Protein AF-A0AAD8T9R5-F1 (afdb_monomer_lite)

InterPro domains:
  IPR001810 F-box domain [PF00646] (14-52)
  IPR001810 F-box domain [SM00256] (15-55)
  IPR036047 F-box-like domain superfamily [SSF81383] (9-74)

Foldseek 3Di:
DDDDDPDDDPDPPDDDPVVVLVVLLPDDPVVLVVQLVVDVVSVCQCPDPVSVVSSVVVVVVVCVVAVFWDWDFDQDPDDPPPDPDRPDTQQWIWIWTDDPPAQWIDGPDIDRPVDDDDDDDDTDRDDD

Organism: Lolium multiflorum (NCBI:txid4521)

Secondary structure (DSSP, 8-state):
------PPPPPP-PPPHHHHHHHHHTS-HHHHHHHTTT-HHHHHHHH-HHHHHHHHHHHHHHHHT---EEEE--B-S---TT-SS--PBPSEEEEEEE-TTSSBEEEEEEEETT---PPP----B---

pLDDT: mean 71.75, std 19.64, range [31.81, 97.81]

Radius of gyration: 27.41 Å; chains: 1; bounding box: 62×36×89 Å

Structure (mmCIF, N/CA/C/O backbone):
data_AF-A0AAD8T9R5-F1
#
_entry.id   AF-A0AAD8T9R5-F1
#
loop_
_atom_site.group_PDB
_atom_site.id
_atom_site.type_symbol
_atom_site.label_atom_id
_atom_site.label_alt_id
_atom_site.label_comp_id
_atom_site.label_asym_id
_atom_site.label_entity_id
_atom_site.label_seq_id
_atom_site.pdbx_PDB_ins_code
_atom_site.Cartn_x
_atom_site.Cartn_y
_atom_site.Cartn_z
_atom_site.occupancy
_atom_site.B_iso_or_equiv
_atom_site.auth_seq_id
_atom_site.auth_comp_id
_atom_site.auth_asym_id
_atom_site.auth_atom_id
_atom_site.pdbx_PDB_model_num
ATOM 1 N N . MET A 1 1 ? -36.277 -10.847 47.121 1.00 44.69 1 MET A N 1
ATOM 2 C CA . MET A 1 1 ? -35.071 -10.068 46.756 1.00 44.69 1 MET A CA 1
ATOM 3 C C . MET A 1 1 ? -34.220 -10.908 45.808 1.00 44.69 1 MET A C 1
ATOM 5 O O . MET A 1 1 ? -33.322 -11.604 46.260 1.00 44.69 1 MET A O 1
ATOM 9 N N . TYR A 1 2 ? -34.537 -10.927 44.511 1.00 44.84 2 TYR A N 1
ATOM 10 C CA . TYR A 1 2 ? -33.778 -11.714 43.530 1.00 44.84 2 TYR A CA 1
ATOM 11 C C . TYR A 1 2 ? -32.824 -10.781 42.784 1.00 44.84 2 TYR A C 1
ATOM 13 O O . TYR A 1 2 ? -33.253 -9.925 42.016 1.00 44.84 2 TYR A O 1
ATOM 21 N N . GLY A 1 3 ? -31.527 -10.910 43.066 1.00 59.97 3 GLY A N 1
ATOM 22 C CA . GLY A 1 3 ? -30.480 -10.156 42.388 1.00 59.97 3 GLY A CA 1
ATOM 23 C C . GLY A 1 3 ? -30.299 -10.664 40.962 1.00 59.97 3 GLY A C 1
ATOM 24 O O . GLY A 1 3 ? -29.875 -11.801 40.753 1.00 59.97 3 GLY A O 1
ATOM 25 N N . MET A 1 4 ? -30.600 -9.819 39.977 1.00 69.31 4 MET A N 1
ATOM 26 C CA . MET A 1 4 ? -30.242 -10.083 38.588 1.00 69.31 4 MET A CA 1
ATOM 27 C C . MET A 1 4 ? -28.718 -10.052 38.464 1.00 69.31 4 MET A C 1
ATOM 29 O O . MET A 1 4 ? -28.087 -8.994 38.507 1.00 69.31 4 MET A O 1
ATOM 33 N N . LYS A 1 5 ? -28.110 -11.234 38.342 1.00 63.34 5 LYS A N 1
ATOM 34 C CA . LYS A 1 5 ? -26.685 -11.366 38.047 1.00 63.34 5 LYS A CA 1
ATOM 35 C C . LYS A 1 5 ? -26.449 -10.800 36.647 1.00 63.34 5 LYS A C 1
ATOM 37 O O . LYS A 1 5 ? -26.930 -11.359 35.664 1.00 63.34 5 LYS A O 1
ATOM 42 N N . LYS A 1 6 ? -25.731 -9.678 36.556 1.00 63.34 6 LYS A N 1
ATOM 43 C CA . LYS A 1 6 ? -25.296 -9.103 35.278 1.00 63.34 6 LYS A CA 1
ATOM 44 C C . LYS A 1 6 ? -24.413 -10.129 34.568 1.00 63.34 6 LYS A C 1
ATOM 46 O O . LYS A 1 6 ? -23.310 -10.418 35.025 1.00 63.34 6 LYS A O 1
ATOM 51 N N . GLN A 1 7 ? -24.907 -10.695 33.474 1.00 62.53 7 GLN A N 1
ATOM 52 C CA . GLN A 1 7 ? -24.107 -11.560 32.617 1.00 62.53 7 GLN A CA 1
ATOM 53 C C . GLN A 1 7 ? -23.031 -10.708 31.928 1.00 62.53 7 GLN A C 1
ATOM 55 O O . GLN A 1 7 ? -23.347 -9.742 31.230 1.00 62.53 7 GLN A O 1
ATOM 60 N N . LYS A 1 8 ? -21.752 -11.039 32.146 1.0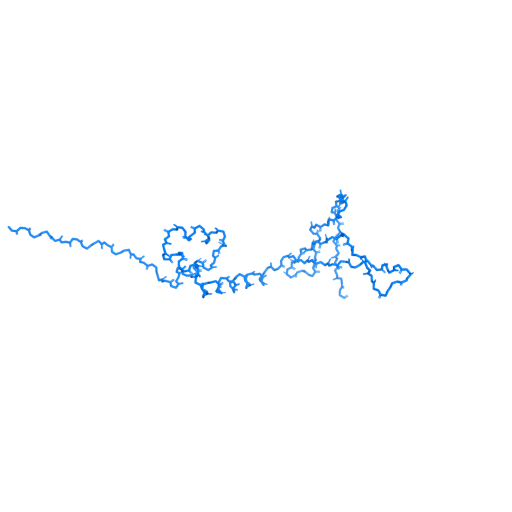0 59.97 8 LYS A N 1
ATOM 61 C CA . LYS A 1 8 ? -20.641 -10.499 31.351 1.00 59.97 8 LYS A CA 1
ATOM 62 C C . LYS A 1 8 ? -20.797 -11.045 29.930 1.00 59.97 8 LYS A C 1
ATOM 64 O O . LYS A 1 8 ? -20.756 -12.258 29.746 1.00 59.97 8 LYS A O 1
ATOM 69 N N . LYS A 1 9 ? -20.997 -10.162 28.945 1.00 53.84 9 LYS A N 1
ATOM 70 C CA . LYS A 1 9 ? -20.945 -10.542 27.526 1.00 53.84 9 LYS A CA 1
ATOM 71 C C . LYS A 1 9 ? -19.585 -11.203 27.247 1.00 53.84 9 LYS A C 1
ATOM 73 O O . LYS A 1 9 ? -18.585 -10.699 27.766 1.00 53.84 9 LYS A O 1
ATOM 78 N N . PRO A 1 10 ? -19.532 -12.307 26.480 1.00 56.78 10 PRO A N 1
ATOM 79 C CA . PRO A 1 10 ? -18.265 -12.899 26.077 1.00 56.78 10 PRO A CA 1
ATOM 80 C C . PRO A 1 10 ? -17.458 -11.830 25.338 1.00 56.78 10 PRO A C 1
ATOM 82 O O . PRO A 1 10 ? -17.959 -11.212 24.398 1.00 56.78 10 PRO A O 1
ATOM 85 N N . GLN A 1 11 ? -16.252 -11.561 25.835 1.00 60.12 11 GLN A N 1
ATOM 86 C CA . GLN A 1 11 ? -15.332 -10.627 25.199 1.00 60.12 11 GLN A CA 1
ATOM 87 C C . GLN A 1 11 ? -14.965 -11.215 23.831 1.00 60.12 11 GLN A C 1
ATOM 89 O O . GLN A 1 11 ? -14.549 -12.378 23.789 1.00 60.12 11 GLN A O 1
ATOM 94 N N . PRO A 1 12 ? -15.140 -10.478 22.723 1.00 62.50 12 PRO A N 1
ATOM 95 C CA . PRO A 1 12 ? -14.614 -10.904 21.437 1.00 62.50 12 PRO A CA 1
ATOM 96 C C . PRO A 1 12 ? -13.113 -11.154 21.581 1.00 62.50 12 PRO A C 1
ATOM 98 O O . PRO A 1 12 ? -12.408 -10.372 22.216 1.00 62.50 12 PRO A O 1
ATOM 101 N N . THR A 1 13 ? -12.617 -12.254 21.025 1.00 64.44 13 THR A N 1
ATOM 102 C CA . THR A 1 13 ? -11.177 -12.455 20.867 1.00 64.44 13 THR A CA 1
ATOM 103 C C . THR A 1 13 ? -10.692 -11.426 19.850 1.00 64.44 13 THR A C 1
ATOM 105 O O . THR A 1 13 ? -10.842 -11.620 18.646 1.00 64.44 13 THR A O 1
ATOM 108 N N . GLU A 1 14 ? -10.213 -10.285 20.335 1.00 79.44 14 GLU A N 1
ATOM 109 C CA . GLU A 1 14 ? -9.688 -9.220 19.487 1.00 79.44 14 GLU A CA 1
ATOM 110 C C . GLU A 1 14 ? -8.296 -9.612 18.985 1.00 79.44 14 GLU A C 1
ATOM 112 O O . GLU A 1 14 ? -7.460 -10.120 19.736 1.00 79.44 14 GLU A O 1
ATOM 117 N N . LEU A 1 15 ? -8.071 -9.430 17.684 1.00 87.00 15 LEU A N 1
ATOM 118 C CA . LEU A 1 15 ? -6.752 -9.608 17.090 1.00 87.00 15 LEU A CA 1
ATOM 119 C C . LEU A 1 15 ? -5.825 -8.481 17.575 1.00 87.00 15 LEU A C 1
ATOM 121 O O . LEU A 1 15 ? -6.277 -7.336 17.629 1.00 87.00 15 LEU A O 1
ATOM 125 N N . PRO A 1 16 ? -4.544 -8.776 17.868 1.00 91.56 16 PRO A N 1
ATOM 126 C CA . PRO A 1 16 ? -3.528 -7.756 18.111 1.00 91.56 16 PRO A CA 1
ATOM 127 C C . PRO A 1 16 ? -3.481 -6.709 16.993 1.00 91.56 16 PRO A C 1
ATOM 129 O O . PRO A 1 16 ? -3.615 -7.044 15.810 1.00 91.56 16 PRO A O 1
ATOM 132 N N . GLU A 1 17 ? -3.266 -5.451 17.367 1.00 89.75 17 GLU A N 1
ATOM 133 C CA . GLU A 1 17 ? -3.267 -4.309 16.449 1.00 89.75 17 GLU A CA 1
ATOM 134 C C . GLU A 1 17 ? -2.165 -4.433 15.390 1.00 89.75 17 GLU A C 1
ATOM 136 O O . GLU A 1 17 ? -2.400 -4.163 14.211 1.00 89.75 17 GLU A O 1
ATOM 141 N N . GLU A 1 18 ? -1.005 -4.974 15.771 1.00 91.31 18 GLU A N 1
ATOM 142 C CA . GLU A 1 18 ? 0.116 -5.218 14.866 1.00 91.31 18 GLU A CA 1
ATOM 143 C C . GLU A 1 18 ? -0.264 -6.187 13.739 1.00 91.31 18 GLU A C 1
ATOM 145 O O . GLU A 1 18 ? 0.075 -5.968 12.576 1.00 91.31 18 GLU A O 1
ATOM 150 N N . LEU A 1 19 ? -1.036 -7.233 14.051 1.00 94.12 19 LEU A N 1
ATOM 151 C CA . LEU A 1 19 ? -1.480 -8.201 13.045 1.00 94.12 19 LEU A CA 1
ATOM 152 C C . LEU A 1 19 ? -2.521 -7.597 12.102 1.00 94.12 19 LEU A C 1
ATOM 154 O O . LEU A 1 19 ? -2.501 -7.865 10.899 1.00 94.12 19 LEU A O 1
ATOM 158 N N . VAL A 1 20 ? -3.423 -6.760 12.623 1.00 93.25 20 VAL A N 1
ATOM 159 C CA . VAL A 1 20 ? -4.376 -6.017 11.785 1.00 93.25 20 VAL A CA 1
ATOM 160 C C . VAL A 1 20 ? -3.618 -5.108 10.820 1.00 93.25 20 VAL A C 1
ATOM 162 O O . VAL A 1 20 ? -3.932 -5.083 9.626 1.00 93.25 20 VAL A O 1
ATOM 165 N N . LEU A 1 21 ? -2.587 -4.419 11.308 1.00 94.50 21 LEU A N 1
ATOM 166 C CA . LEU A 1 21 ? -1.746 -3.546 10.503 1.00 94.50 21 LEU A CA 1
ATOM 167 C C . LEU A 1 21 ? -1.039 -4.305 9.377 1.00 94.50 21 LEU A C 1
ATOM 169 O O . LEU A 1 21 ? -1.106 -3.892 8.217 1.00 94.50 21 LEU A O 1
ATOM 173 N N . GLU A 1 22 ? -0.417 -5.443 9.686 1.00 95.12 22 GLU A N 1
ATOM 174 C CA . GLU A 1 22 ? 0.239 -6.292 8.688 1.00 95.12 22 GLU A CA 1
ATOM 175 C C . GLU A 1 22 ? -0.733 -6.782 7.608 1.00 95.12 22 GLU A C 1
ATOM 177 O O . GLU A 1 22 ? -0.401 -6.789 6.417 1.00 95.12 22 GLU A O 1
ATOM 182 N N . ILE A 1 23 ? -1.954 -7.163 7.999 1.00 95.50 23 ILE A N 1
ATOM 183 C CA . ILE A 1 23 ? -3.001 -7.571 7.055 1.00 95.50 23 ILE A CA 1
ATOM 184 C C . ILE A 1 23 ? -3.365 -6.408 6.133 1.00 95.50 23 ILE A C 1
ATOM 186 O O . ILE A 1 23 ? -3.471 -6.614 4.919 1.00 95.50 23 ILE A O 1
ATOM 190 N N . LEU A 1 24 ? -3.544 -5.203 6.686 1.00 95.75 24 LEU A N 1
ATOM 191 C CA . LEU A 1 24 ? -3.867 -3.992 5.933 1.00 95.75 24 LEU A CA 1
ATOM 192 C C . LEU A 1 24 ? -2.732 -3.601 4.972 1.00 95.75 24 LEU A C 1
ATOM 194 O O . LEU A 1 24 ? -3.005 -3.326 3.804 1.00 95.75 24 LEU A O 1
ATOM 198 N N . ILE A 1 25 ? -1.469 -3.649 5.407 1.00 96.69 25 ILE A N 1
ATOM 199 C CA . ILE A 1 25 ? -0.287 -3.343 4.578 1.00 96.69 25 ILE A CA 1
ATOM 200 C C . ILE A 1 25 ? -0.238 -4.222 3.320 1.00 96.69 25 ILE A C 1
ATOM 202 O O . ILE A 1 25 ? 0.138 -3.762 2.243 1.00 96.69 25 ILE A O 1
ATOM 206 N N . ARG A 1 26 ? -0.674 -5.482 3.417 1.00 94.81 26 ARG A N 1
ATOM 207 C CA . ARG A 1 26 ? -0.672 -6.423 2.285 1.00 94.81 26 ARG A C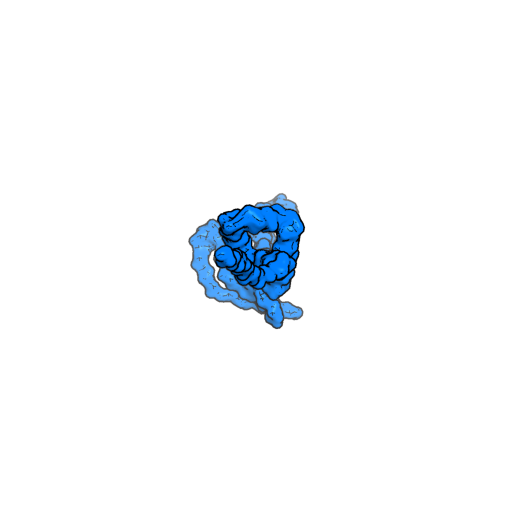A 1
ATOM 208 C C . ARG A 1 26 ? -1.799 -6.178 1.278 1.00 94.81 26 ARG A C 1
ATOM 210 O O . ARG A 1 26 ? -1.806 -6.790 0.207 1.00 94.81 26 ARG A O 1
ATOM 217 N N . GLN A 1 27 ? -2.764 -5.313 1.591 1.00 95.44 27 GLN A N 1
ATOM 218 C CA . GLN A 1 27 ? -3.913 -5.086 0.721 1.00 95.44 27 GLN A CA 1
ATOM 219 C C . GLN A 1 27 ? -3.591 -4.153 -0.457 1.00 95.44 27 GLN A C 1
ATOM 221 O O . GLN A 1 27 ? -2.897 -3.144 -0.302 1.00 95.44 27 GLN A O 1
ATOM 226 N N . PRO A 1 28 ? -4.177 -4.398 -1.643 1.00 93.69 28 PRO A N 1
ATOM 227 C CA . PRO A 1 28 ? -4.150 -3.437 -2.739 1.00 93.69 28 PRO A CA 1
ATOM 228 C C . PRO A 1 28 ? -4.826 -2.111 -2.360 1.00 93.69 28 PRO A C 1
ATOM 230 O O . PRO A 1 28 ? -5.865 -2.094 -1.693 1.00 93.69 28 PRO A O 1
ATOM 233 N N . VAL A 1 29 ? -4.322 -1.000 -2.908 1.00 94.94 29 VAL A N 1
ATOM 234 C CA . VAL A 1 29 ? -4.829 0.368 -2.659 1.00 94.94 29 VAL A CA 1
ATOM 235 C C . VAL A 1 29 ? -6.342 0.493 -2.898 1.00 94.94 29 VAL A C 1
ATOM 237 O O . VAL A 1 29 ? -7.049 1.168 -2.147 1.00 94.94 29 VAL A O 1
ATOM 240 N N . LYS A 1 30 ? -6.880 -0.207 -3.909 1.00 95.25 30 LYS A N 1
ATOM 241 C CA . LYS A 1 30 ? -8.325 -0.218 -4.206 1.00 95.25 30 LYS A CA 1
ATOM 242 C C . LYS A 1 30 ? -9.164 -0.760 -3.040 1.00 95.25 30 LYS A C 1
ATOM 244 O O . LYS A 1 30 ? -10.246 -0.238 -2.775 1.00 95.25 30 LYS A O 1
ATOM 249 N N . SER A 1 31 ? -8.683 -1.790 -2.346 1.00 96.81 31 SER A N 1
ATOM 250 C CA . SER A 1 31 ? -9.360 -2.346 -1.170 1.00 96.81 31 SER A CA 1
ATOM 251 C C . SER A 1 31 ? -9.216 -1.422 0.033 1.00 96.81 31 SER A C 1
ATOM 253 O O . SER A 1 31 ? -10.225 -1.096 0.657 1.00 96.81 31 SER A O 1
ATOM 255 N N . LEU A 1 32 ? -8.012 -0.893 0.273 1.00 96.62 32 LEU A N 1
ATOM 256 C CA . LEU A 1 32 ? -7.749 0.064 1.353 1.00 96.62 32 LEU A CA 1
ATOM 257 C C . LEU A 1 32 ? -8.649 1.301 1.278 1.00 96.62 32 LEU A C 1
ATOM 259 O O . LEU A 1 32 ? -9.185 1.753 2.287 1.00 96.62 32 LEU A O 1
ATOM 263 N N . ARG A 1 33 ? -8.927 1.807 0.072 1.00 96.19 33 ARG A N 1
ATOM 264 C CA . ARG A 1 33 ? -9.856 2.930 -0.108 1.00 96.19 33 ARG A CA 1
ATOM 265 C C . ARG A 1 33 ? -11.277 2.621 0.383 1.00 96.19 33 ARG A C 1
ATOM 267 O O . ARG A 1 33 ? -11.912 3.501 0.955 1.00 96.19 33 ARG A O 1
ATOM 274 N N . ARG A 1 34 ? -11.773 1.393 0.188 1.00 97.62 34 ARG A N 1
ATOM 275 C CA . ARG A 1 34 ? -13.088 0.955 0.703 1.00 97.62 34 ARG A CA 1
ATOM 276 C C . ARG A 1 34 ? -13.053 0.750 2.219 1.00 97.62 34 ARG A C 1
ATOM 278 O O . ARG A 1 34 ? -14.007 1.089 2.910 1.00 97.62 34 ARG A O 1
ATOM 285 N N . PHE A 1 35 ? -11.932 0.263 2.737 1.00 96.50 35 PHE A N 1
ATOM 286 C CA . PHE A 1 35 ? -11.696 0.023 4.162 1.00 96.50 35 PHE A CA 1
ATOM 287 C C . PHE A 1 35 ? -11.755 1.304 5.006 1.00 96.50 35 PHE A C 1
ATOM 289 O O . PHE A 1 35 ? -12.317 1.288 6.100 1.00 96.50 35 PHE A O 1
ATOM 296 N N . LYS A 1 36 ? -11.342 2.453 4.453 1.00 96.69 36 LYS A N 1
ATOM 297 C CA . LYS A 1 36 ? -11.541 3.780 5.077 1.00 96.69 36 LYS A CA 1
ATOM 298 C C . LYS A 1 36 ? -13.012 4.143 5.342 1.00 96.69 36 LYS A C 1
ATOM 300 O O . LYS A 1 36 ? -13.282 5.123 6.042 1.00 96.69 36 LYS A O 1
ATOM 305 N N . CYS A 1 37 ? -13.970 3.432 4.750 1.00 96.56 37 CYS A N 1
ATOM 306 C CA . CYS A 1 37 ? -15.400 3.649 4.970 1.00 96.56 37 CYS A CA 1
ATOM 307 C C . CYS A 1 37 ? -15.989 2.740 6.057 1.00 96.56 37 CYS A C 1
ATOM 309 O O . CYS A 1 37 ? -17.100 3.005 6.498 1.00 96.56 37 CYS A O 1
ATOM 311 N N . VAL A 1 38 ? -15.265 1.705 6.496 1.00 94.44 38 VAL A N 1
ATOM 312 C CA . VAL A 1 38 ? -15.766 0.710 7.459 1.00 94.44 38 VAL A CA 1
ATOM 313 C C . VAL A 1 38 ? -15.809 1.276 8.878 1.00 94.44 38 VAL A C 1
ATOM 315 O O . VAL A 1 38 ? -16.783 1.075 9.596 1.00 94.44 38 VAL A O 1
ATOM 318 N N . SER A 1 39 ? -14.771 2.007 9.293 1.00 94.69 39 SER A N 1
ATOM 319 C CA . SER A 1 39 ? -14.713 2.622 10.620 1.00 94.69 39 SER A CA 1
ATOM 320 C C . SER A 1 39 ? -13.842 3.880 10.630 1.00 94.69 39 SER A C 1
ATOM 322 O O . SER A 1 39 ? -13.024 4.107 9.735 1.00 94.69 39 SER A O 1
ATOM 324 N N . LYS A 1 40 ? -14.008 4.710 11.668 1.00 95.44 40 LYS A N 1
ATOM 325 C CA . LYS A 1 40 ? -13.134 5.871 11.903 1.00 95.44 40 LYS A CA 1
ATOM 326 C C . LYS A 1 40 ? -11.700 5.433 12.207 1.00 95.44 40 LYS A C 1
ATOM 328 O O . LYS A 1 40 ? -10.785 6.025 11.653 1.00 95.44 40 LYS A O 1
ATOM 333 N N . ALA A 1 41 ? -11.526 4.372 13.000 1.00 93.75 41 ALA A N 1
ATOM 334 C CA . ALA A 1 41 ? -10.214 3.818 13.334 1.00 93.75 41 ALA A CA 1
ATOM 335 C C . ALA A 1 41 ? -9.444 3.411 12.070 1.00 93.75 41 ALA A C 1
ATOM 337 O O . ALA A 1 41 ? -8.338 3.881 11.842 1.00 93.75 41 ALA A O 1
ATOM 338 N N . TRP A 1 42 ? -10.084 2.660 11.169 1.00 95.56 42 TRP A N 1
ATOM 339 C CA . TRP A 1 42 ? -9.462 2.226 9.913 1.00 95.56 42 TRP A CA 1
ATOM 340 C C . TRP A 1 42 ? -9.147 3.398 8.985 1.00 95.56 42 TRP A C 1
ATOM 342 O O . TRP A 1 42 ? -8.157 3.382 8.261 1.00 95.56 42 TRP A O 1
ATOM 352 N N . ARG A 1 43 ? -9.979 4.444 8.989 1.00 97.50 43 ARG A N 1
ATOM 353 C CA . ARG A 1 43 ? -9.687 5.661 8.230 1.00 97.50 43 ARG A CA 1
ATOM 354 C C . ARG A 1 43 ? -8.444 6.373 8.752 1.00 97.50 43 ARG A C 1
ATOM 356 O O . ARG A 1 43 ? -7.678 6.849 7.916 1.00 97.50 43 ARG A O 1
ATOM 363 N N . THR A 1 44 ? -8.290 6.475 10.070 1.00 97.00 44 THR A N 1
ATOM 364 C CA . THR A 1 44 ? -7.119 7.085 10.708 1.00 97.00 44 THR A CA 1
ATOM 365 C C . THR A 1 44 ? -5.876 6.268 10.391 1.00 97.00 44 THR A C 1
ATOM 367 O O . THR A 1 44 ? -4.960 6.817 9.795 1.00 97.00 44 THR A O 1
ATOM 370 N N . GLU A 1 45 ? -5.916 4.958 10.642 1.00 96.56 45 GLU A N 1
ATOM 371 C CA . GLU A 1 45 ? -4.783 4.051 10.429 1.00 96.56 45 GLU A CA 1
ATOM 372 C C . GLU A 1 45 ? -4.294 4.070 8.976 1.00 96.56 45 GLU A C 1
ATOM 374 O O . GLU A 1 45 ? -3.131 4.314 8.690 1.00 96.56 45 GLU A O 1
ATOM 379 N N . ILE A 1 46 ? -5.209 3.935 8.011 1.00 97.12 46 ILE A N 1
ATOM 380 C CA . ILE A 1 46 ? -4.851 3.924 6.582 1.00 97.12 46 ILE A CA 1
ATOM 381 C C . ILE A 1 46 ? -4.359 5.302 6.098 1.00 97.12 46 ILE A C 1
AT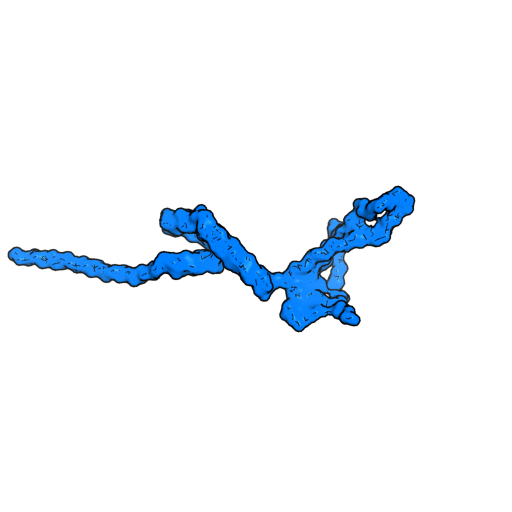OM 383 O O . ILE A 1 46 ? -3.724 5.401 5.048 1.00 97.12 46 ILE A O 1
ATOM 387 N N . SER A 1 47 ? -4.692 6.384 6.807 1.00 97.00 47 SER A N 1
ATOM 388 C CA . SER A 1 47 ? -4.216 7.734 6.469 1.00 97.00 47 SER A CA 1
ATOM 389 C C . SER A 1 47 ? -2.922 8.104 7.197 1.00 97.00 47 SER A C 1
ATOM 391 O O . SER A 1 47 ? -2.390 9.182 6.936 1.00 97.00 47 SER A O 1
ATOM 393 N N . ASP A 1 48 ? -2.433 7.247 8.092 1.00 97.44 48 ASP A N 1
ATOM 394 C CA . ASP A 1 48 ? -1.243 7.507 8.882 1.00 97.44 48 ASP A CA 1
ATOM 395 C C . ASP A 1 48 ? 0.041 7.435 8.018 1.00 97.44 48 ASP A C 1
ATOM 397 O O . ASP A 1 48 ? 0.197 6.523 7.194 1.00 97.44 48 ASP A O 1
ATOM 401 N N . PRO A 1 49 ? 0.991 8.381 8.163 1.00 97.75 49 PRO A N 1
ATOM 402 C CA . PRO A 1 49 ? 2.232 8.378 7.388 1.00 97.75 49 PRO A CA 1
ATOM 403 C C . PRO A 1 49 ? 3.114 7.139 7.594 1.00 97.75 49 PRO A C 1
ATOM 405 O O . PRO A 1 49 ? 3.801 6.722 6.657 1.00 97.75 49 PRO A O 1
ATOM 408 N N . TYR A 1 50 ? 3.123 6.550 8.794 1.00 96.62 50 TYR A N 1
ATOM 409 C CA . TYR A 1 50 ? 3.822 5.296 9.065 1.00 96.62 50 TYR A CA 1
ATOM 410 C C . TYR A 1 50 ? 3.188 4.157 8.266 1.00 96.62 50 TYR A C 1
ATOM 412 O O . TYR A 1 50 ? 3.913 3.449 7.563 1.00 96.62 50 TYR A O 1
ATOM 420 N N . PHE A 1 51 ? 1.856 4.038 8.274 1.00 97.31 51 PHE A N 1
ATOM 421 C CA . PHE A 1 51 ? 1.150 3.046 7.457 1.00 97.31 51 PHE A CA 1
ATOM 422 C C . PHE A 1 51 ? 1.482 3.199 5.968 1.00 97.31 51 PHE A C 1
ATOM 424 O O . PHE A 1 51 ? 1.837 2.224 5.303 1.00 97.31 51 PHE A O 1
ATOM 431 N N . ILE A 1 52 ? 1.423 4.429 5.443 1.00 97.31 52 ILE A N 1
ATOM 432 C CA . ILE A 1 52 ? 1.717 4.723 4.033 1.00 97.31 52 ILE A CA 1
ATOM 433 C C . ILE A 1 52 ? 3.149 4.310 3.674 1.00 97.31 52 ILE A C 1
ATOM 435 O O . ILE A 1 52 ? 3.363 3.662 2.649 1.00 97.31 52 ILE A O 1
ATOM 439 N N . ARG A 1 53 ? 4.135 4.643 4.516 1.00 97.81 53 ARG A N 1
ATOM 440 C CA . ARG A 1 53 ? 5.537 4.267 4.285 1.00 97.81 53 ARG A CA 1
ATOM 441 C C . ARG A 1 53 ? 5.720 2.750 4.278 1.00 97.81 53 ARG A C 1
ATOM 443 O O . ARG A 1 53 ? 6.354 2.225 3.364 1.00 97.81 53 ARG A O 1
ATOM 450 N N . SER A 1 54 ? 5.135 2.051 5.246 1.00 96.69 54 SER A N 1
ATOM 451 C CA . SER A 1 54 ? 5.199 0.589 5.338 1.00 96.69 54 SER A CA 1
ATOM 452 C C . SER A 1 54 ? 4.518 -0.091 4.143 1.00 96.69 54 SER A C 1
ATOM 454 O O . SER A 1 54 ? 5.053 -1.049 3.584 1.00 96.69 54 SER A O 1
ATOM 456 N N . HIS A 1 55 ? 3.382 0.443 3.681 1.00 96.75 55 HIS A N 1
ATOM 457 C CA . HIS A 1 55 ? 2.677 -0.026 2.481 1.00 96.75 55 HIS A CA 1
ATOM 458 C C . HIS A 1 55 ? 3.504 0.150 1.201 1.00 96.75 55 HIS A C 1
ATOM 460 O O . HIS A 1 55 ? 3.582 -0.767 0.377 1.00 96.75 55 HIS A O 1
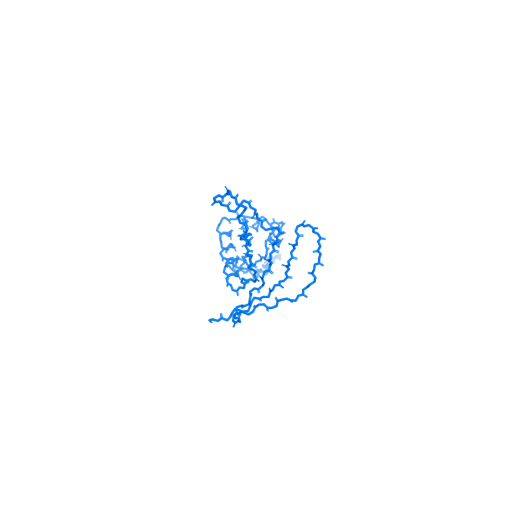ATOM 466 N N . LEU A 1 56 ? 4.175 1.296 1.048 1.00 95.00 56 LEU A N 1
ATOM 467 C CA . LEU A 1 56 ? 5.073 1.555 -0.080 1.00 95.00 56 LEU A CA 1
ATOM 468 C C . LEU A 1 56 ? 6.291 0.628 -0.062 1.00 95.00 56 LEU A C 1
ATOM 470 O O . LEU A 1 56 ? 6.625 0.057 -1.099 1.00 95.00 56 LEU A O 1
ATOM 474 N N . GLN A 1 57 ? 6.915 0.428 1.102 1.00 94.81 57 GLN A N 1
ATOM 475 C CA . GLN A 1 57 ? 8.059 -0.474 1.251 1.00 94.81 57 GLN A CA 1
ATOM 476 C C . GLN A 1 57 ? 7.683 -1.925 0.924 1.00 94.81 57 GLN A C 1
ATOM 478 O O . GLN A 1 57 ? 8.401 -2.600 0.188 1.00 94.81 57 GLN A O 1
ATOM 483 N N . PHE A 1 58 ? 6.528 -2.391 1.409 1.00 92.81 58 PHE A N 1
ATOM 484 C CA . PHE A 1 58 ? 6.000 -3.712 1.066 1.00 92.81 58 PHE A CA 1
ATOM 485 C C . PHE A 1 58 ? 5.689 -3.839 -0.432 1.00 92.81 58 PHE A C 1
ATOM 487 O O . PHE A 1 58 ? 5.968 -4.861 -1.058 1.00 92.81 58 PHE A O 1
ATOM 494 N N . SER A 1 59 ? 5.127 -2.791 -1.036 1.00 89.25 59 SER A N 1
ATOM 495 C CA . SER A 1 59 ? 4.858 -2.774 -2.473 1.00 89.25 59 SER A CA 1
ATOM 496 C C . SER A 1 59 ? 6.157 -2.851 -3.282 1.00 89.25 59 SER A C 1
ATOM 498 O O . SER A 1 59 ? 6.223 -3.630 -4.227 1.00 89.25 59 SER A O 1
ATOM 500 N N . ALA A 1 60 ? 7.193 -2.097 -2.900 1.00 87.44 60 ALA A N 1
ATOM 501 C CA . ALA A 1 60 ? 8.505 -2.090 -3.551 1.00 87.44 60 ALA A CA 1
ATOM 502 C C . ALA A 1 60 ? 9.190 -3.465 -3.508 1.00 87.44 60 ALA A C 1
ATOM 504 O O . ALA A 1 60 ? 9.571 -3.986 -4.555 1.00 87.44 60 ALA A O 1
ATOM 505 N N . SER A 1 61 ? 9.240 -4.110 -2.339 1.00 85.69 61 SER A N 1
ATOM 506 C CA . SER A 1 61 ? 9.841 -5.446 -2.209 1.00 85.69 61 SER A CA 1
ATOM 507 C C . SER A 1 61 ? 9.091 -6.517 -3.007 1.00 85.69 61 SER A C 1
ATOM 509 O O . SER A 1 61 ? 9.680 -7.500 -3.457 1.00 85.69 61 SER A O 1
ATOM 511 N N . ARG A 1 62 ? 7.787 -6.325 -3.245 1.00 79.00 62 ARG A N 1
ATOM 512 C CA . ARG A 1 62 ? 7.003 -7.180 -4.143 1.00 79.00 62 ARG A CA 1
ATOM 513 C C . ARG A 1 62 ? 7.366 -6.975 -5.618 1.00 79.00 62 ARG A C 1
ATOM 515 O O . ARG A 1 62 ? 7.345 -7.948 -6.370 1.00 79.00 62 ARG A O 1
ATOM 522 N N . TRP A 1 63 ? 7.687 -5.748 -6.039 1.00 67.62 63 TRP A N 1
ATOM 523 C CA . TRP A 1 63 ? 8.140 -5.462 -7.408 1.00 67.62 63 TRP A CA 1
ATOM 524 C C . TRP A 1 63 ? 9.513 -6.064 -7.695 1.00 67.62 63 TRP A C 1
ATOM 526 O O . TRP A 1 63 ? 9.711 -6.594 -8.783 1.00 67.62 63 TRP A O 1
ATOM 536 N N . GLU A 1 64 ? 10.422 -6.052 -6.720 1.00 66.56 64 GLU A N 1
ATOM 537 C CA . GLU A 1 64 ? 11.755 -6.662 -6.842 1.00 66.56 64 GLU A CA 1
ATOM 538 C C . GLU A 1 64 ? 11.695 -8.179 -7.062 1.00 66.56 64 GLU A C 1
ATOM 540 O O . GLU A 1 64 ? 12.540 -8.744 -7.753 1.00 66.56 64 GLU A O 1
ATOM 545 N N . GLN A 1 65 ? 10.659 -8.837 -6.540 1.00 63.91 65 GLN A N 1
ATOM 546 C CA . GLN A 1 65 ? 10.473 -10.276 -6.715 1.00 63.91 65 GLN A CA 1
ATOM 547 C C . GLN A 1 65 ? 9.954 -10.656 -8.109 1.00 63.91 65 GLN A C 1
ATOM 549 O O . GLN A 1 65 ? 10.085 -11.814 -8.484 1.00 63.91 65 GLN A O 1
ATOM 554 N N . ASN A 1 66 ? 9.350 -9.732 -8.876 1.00 65.12 66 ASN A N 1
ATOM 555 C CA . ASN A 1 66 ? 8.762 -10.032 -10.194 1.00 65.12 66 ASN A CA 1
ATOM 556 C C . ASN A 1 66 ? 8.699 -8.812 -11.148 1.00 65.12 66 ASN A C 1
ATOM 558 O O . ASN A 1 66 ? 7.608 -8.469 -11.631 1.00 65.12 66 ASN A O 1
ATOM 562 N N . PRO A 1 67 ? 9.812 -8.128 -11.475 1.00 63.53 67 PRO A N 1
ATOM 563 C CA . PRO A 1 67 ? 9.766 -7.068 -12.472 1.00 63.53 67 PRO A CA 1
ATOM 564 C C . PRO A 1 67 ? 9.547 -7.707 -13.847 1.00 63.53 67 PRO A C 1
ATOM 566 O O . PRO A 1 67 ? 10.434 -8.329 -14.424 1.00 63.53 67 PRO A O 1
ATOM 569 N N . THR A 1 68 ? 8.316 -7.601 -14.344 1.00 66.75 68 THR A N 1
ATOM 570 C CA . THR A 1 68 ? 7.872 -8.360 -15.519 1.00 66.75 68 THR A CA 1
ATOM 571 C C . THR A 1 68 ? 8.002 -7.553 -16.810 1.00 66.75 68 THR A C 1
ATOM 573 O O . THR A 1 68 ? 7.841 -8.130 -17.871 1.00 66.75 68 THR A O 1
ATOM 576 N N . LEU A 1 69 ? 8.287 -6.245 -16.771 1.00 73.81 69 LEU A N 1
ATOM 577 C CA . LEU A 1 69 ? 8.241 -5.374 -17.956 1.00 73.81 69 LEU A CA 1
ATOM 578 C C . LEU A 1 69 ? 9.471 -4.463 -18.074 1.00 73.81 69 LEU A C 1
ATOM 580 O O . LEU A 1 69 ? 9.816 -3.759 -17.128 1.00 73.81 69 LEU A O 1
ATOM 584 N N . LEU A 1 70 ? 10.079 -4.448 -19.263 1.00 71.62 70 LEU A N 1
ATOM 585 C CA . LEU A 1 70 ? 11.154 -3.550 -19.689 1.00 71.62 70 LEU A CA 1
ATOM 586 C C . LEU A 1 70 ? 10.662 -2.703 -20.875 1.00 71.62 70 LEU A C 1
ATOM 588 O O . LEU A 1 70 ? 10.089 -3.235 -21.830 1.00 71.62 70 LEU A O 1
ATOM 592 N N . ILE A 1 71 ? 10.911 -1.393 -20.820 1.00 72.75 71 ILE A N 1
ATOM 593 C CA . ILE A 1 71 ? 10.659 -0.452 -21.918 1.00 72.75 71 ILE A CA 1
ATOM 594 C C . ILE A 1 71 ? 12.015 0.032 -22.422 1.00 72.75 71 ILE A C 1
ATOM 596 O O . ILE A 1 71 ? 12.785 0.608 -21.656 1.00 72.75 71 ILE A O 1
ATOM 600 N N . THR A 1 72 ? 12.302 -0.191 -23.702 1.00 64.31 72 THR A N 1
ATOM 601 C CA . THR A 1 72 ? 13.539 0.285 -24.330 1.00 64.31 72 THR A CA 1
ATOM 602 C C . THR A 1 72 ? 13.192 1.374 -25.341 1.00 64.31 72 THR A C 1
ATOM 604 O O . THR A 1 72 ? 12.529 1.076 -26.337 1.00 64.31 72 THR A O 1
ATOM 607 N N . PRO A 1 73 ? 13.599 2.635 -25.113 1.00 61.16 73 PRO A N 1
ATOM 608 C CA . PRO A 1 73 ? 13.498 3.654 -26.143 1.00 61.16 73 PRO A CA 1
ATOM 609 C C . PRO A 1 73 ? 14.477 3.304 -27.268 1.00 61.16 73 PRO A C 1
ATOM 611 O O . PRO A 1 73 ? 15.666 3.108 -27.027 1.00 61.16 73 PRO A O 1
ATOM 614 N N . HIS A 1 74 ? 13.977 3.208 -28.496 1.00 62.00 74 HIS A N 1
ATOM 615 C CA . HIS A 1 74 ? 14.829 3.101 -29.675 1.00 62.00 74 HIS A CA 1
ATOM 616 C C . HIS A 1 74 ? 15.041 4.509 -30.234 1.00 62.00 74 HIS A C 1
ATOM 618 O O . HIS A 1 74 ? 14.090 5.148 -30.681 1.00 62.00 74 HIS A O 1
ATOM 624 N N . THR A 1 75 ? 16.271 5.012 -30.186 1.00 56.28 75 THR A N 1
ATOM 625 C CA . THR A 1 75 ? 16.674 6.172 -30.989 1.00 56.28 75 THR A CA 1
ATOM 626 C C . THR A 1 75 ? 16.811 5.726 -32.444 1.00 56.28 75 THR A C 1
ATOM 628 O O . THR A 1 75 ? 17.264 4.614 -32.705 1.00 56.28 75 THR A O 1
ATOM 631 N N . LEU A 1 76 ? 16.357 6.545 -33.394 1.00 57.69 76 LEU A N 1
ATOM 632 C CA . LEU A 1 76 ? 16.634 6.323 -34.813 1.00 57.69 76 LEU A CA 1
ATOM 633 C C . LEU A 1 76 ? 18.108 6.671 -35.064 1.00 57.69 76 LEU A C 1
ATOM 635 O O . LEU A 1 76 ? 18.530 7.783 -34.763 1.00 57.69 76 LEU A O 1
ATOM 639 N N . ASP A 1 77 ? 18.880 5.729 -35.607 1.00 53.53 77 ASP A N 1
ATOM 640 C CA . ASP A 1 77 ? 20.312 5.911 -35.907 1.00 53.53 77 ASP A CA 1
ATOM 641 C C . ASP A 1 77 ? 20.568 6.863 -37.095 1.00 53.53 77 ASP A C 1
ATOM 643 O O . ASP A 1 77 ? 21.714 7.151 -37.440 1.00 53.53 77 ASP A O 1
ATOM 647 N N . SER A 1 78 ? 19.514 7.358 -37.750 1.00 58.81 78 SER A N 1
ATOM 648 C CA . SER A 1 78 ? 19.620 8.284 -38.874 1.00 58.81 78 SER A CA 1
ATOM 649 C C . SER A 1 78 ? 19.629 9.727 -38.380 1.00 58.81 78 SER A C 1
ATOM 651 O O . SER A 1 78 ? 18.583 10.347 -38.187 1.00 58.81 78 SER A O 1
ATOM 653 N N . VAL A 1 79 ? 20.833 10.254 -38.186 1.00 55.91 79 VAL A N 1
ATOM 654 C CA . VAL A 1 79 ? 21.079 11.694 -38.128 1.00 55.91 79 VAL A CA 1
ATOM 655 C C . VAL A 1 79 ? 20.922 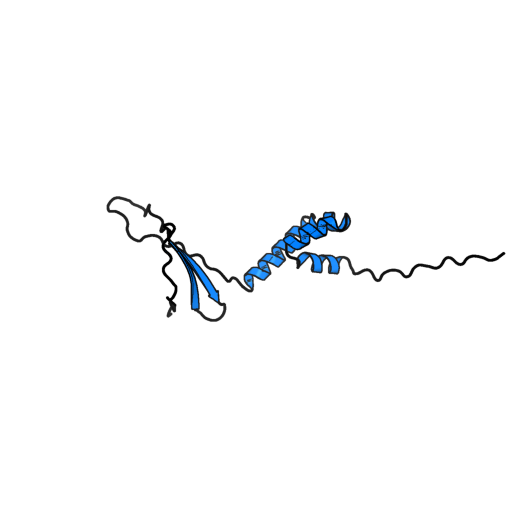12.231 -39.553 1.00 55.91 79 VAL A C 1
ATOM 657 O O . VAL A 1 79 ? 21.690 11.846 -40.438 1.00 55.91 79 VAL A O 1
ATOM 660 N N . ASP A 1 80 ? 19.925 13.081 -39.803 1.00 60.59 80 ASP A N 1
ATOM 661 C CA . ASP A 1 80 ? 19.869 13.833 -41.059 1.00 60.59 80 ASP A CA 1
ATOM 662 C C . ASP A 1 80 ? 21.145 14.682 -41.181 1.00 60.59 80 ASP A C 1
ATOM 664 O O . ASP A 1 80 ? 21.610 15.266 -40.197 1.00 60.59 80 ASP A O 1
ATOM 668 N N . GLN A 1 81 ? 21.758 14.705 -42.372 1.00 58.75 81 GLN A N 1
ATOM 669 C CA . GLN A 1 81 ? 23.053 15.358 -42.613 1.00 58.75 81 GLN A CA 1
ATOM 670 C C . GLN A 1 81 ? 22.967 16.865 -42.313 1.00 58.75 81 GLN A C 1
ATOM 672 O O . GLN A 1 81 ? 22.605 17.659 -43.177 1.00 58.75 81 GLN A O 1
ATOM 677 N N . GLY A 1 82 ? 23.302 17.251 -41.078 1.00 64.06 82 GLY A N 1
ATOM 678 C CA . GLY A 1 82 ? 23.294 18.643 -40.627 1.00 64.06 82 GLY A CA 1
ATOM 679 C C . GLY A 1 82 ? 23.044 18.865 -39.133 1.00 64.06 82 GLY A C 1
ATOM 680 O O . GLY A 1 82 ? 23.330 19.961 -38.655 1.00 64.06 82 GLY A O 1
ATOM 681 N N . GLU A 1 83 ? 22.564 17.871 -38.377 1.00 57.38 83 GLU A N 1
ATOM 682 C CA . GLU A 1 83 ? 22.255 18.049 -36.948 1.00 57.38 83 GLU A CA 1
ATOM 683 C C . GLU A 1 83 ? 23.222 17.301 -36.016 1.00 57.38 83 GLU A C 1
ATOM 685 O O . GLU A 1 83 ? 23.655 16.188 -36.293 1.00 57.38 83 GLU A O 1
ATOM 690 N N . ASN A 1 84 ? 23.587 17.925 -34.890 1.00 61.91 84 ASN A N 1
ATOM 691 C CA . ASN A 1 84 ? 24.576 17.385 -33.942 1.00 61.91 84 ASN A CA 1
ATOM 692 C C . ASN A 1 84 ? 23.980 16.349 -32.963 1.00 61.91 84 ASN A C 1
ATOM 694 O O . ASN A 1 84 ? 24.719 15.695 -32.236 1.00 61.91 84 ASN A O 1
ATOM 698 N N . TRP A 1 85 ? 22.649 16.205 -32.932 1.00 59.69 85 TRP A N 1
ATOM 699 C CA . TRP A 1 85 ? 21.928 15.213 -32.133 1.00 59.69 85 TRP A CA 1
ATOM 700 C C . TRP A 1 85 ? 20.709 14.688 -32.897 1.00 59.69 85 TRP A C 1
ATOM 702 O O . TRP A 1 85 ? 20.065 15.479 -33.584 1.00 59.69 85 TRP A O 1
ATOM 712 N N . PRO A 1 86 ? 20.351 13.395 -32.770 1.00 55.78 86 PRO A N 1
ATOM 713 C CA . PRO A 1 86 ? 19.157 12.859 -33.411 1.00 55.78 86 PRO A CA 1
ATOM 714 C C . PRO A 1 86 ? 17.914 13.534 -32.817 1.00 55.78 86 PRO A C 1
ATOM 716 O O . PRO A 1 86 ? 17.552 13.307 -31.663 1.00 55.78 86 PRO A O 1
ATOM 719 N N . THR A 1 87 ? 17.263 14.388 -33.602 1.00 57.47 87 THR A N 1
ATOM 720 C CA . THR A 1 87 ? 16.043 15.115 -33.214 1.00 57.47 87 THR A CA 1
ATOM 721 C C . THR A 1 87 ? 14.769 14.295 -33.411 1.00 57.47 87 THR A C 1
ATOM 723 O O . THR A 1 87 ? 13.696 14.703 -32.962 1.00 57.47 87 THR A O 1
ATOM 726 N N . THR A 1 88 ? 14.861 13.107 -34.019 1.00 57.47 88 THR A N 1
ATOM 727 C CA . THR A 1 88 ? 13.711 12.235 -34.277 1.00 57.47 88 THR A CA 1
ATOM 728 C C . THR A 1 88 ? 13.653 11.055 -33.298 1.00 57.47 88 THR A C 1
ATOM 730 O O . THR A 1 88 ? 14.534 10.199 -33.218 1.00 57.47 88 THR A O 1
ATOM 733 N N . PHE A 1 89 ? 12.570 11.002 -32.521 1.00 56.88 89 PHE A N 1
ATOM 734 C CA . PHE A 1 89 ? 12.240 9.877 -31.646 1.00 56.88 89 PHE A CA 1
ATOM 735 C C . PHE A 1 89 ? 11.462 8.812 -32.429 1.00 56.88 89 PHE A C 1
ATOM 737 O O . PHE A 1 89 ? 10.517 9.127 -33.158 1.00 56.88 89 PHE A O 1
ATOM 744 N N . SER A 1 90 ? 11.826 7.538 -32.256 1.00 63.50 90 SER A N 1
ATOM 745 C CA . SER A 1 90 ? 11.057 6.432 -32.826 1.00 63.50 90 SER A CA 1
ATOM 746 C C . SER A 1 90 ? 9.669 6.377 -32.201 1.00 63.50 90 SER A C 1
ATOM 748 O O . SER A 1 90 ? 9.518 6.168 -31.003 1.00 63.50 90 SER A O 1
ATOM 750 N N . SER A 1 91 ? 8.634 6.451 -33.030 1.00 65.00 91 SER A N 1
ATOM 751 C CA . SER A 1 91 ? 7.246 6.245 -32.600 1.00 65.00 91 SER A CA 1
ATOM 752 C C . SER A 1 91 ? 6.911 4.788 -32.243 1.00 65.00 91 SER A C 1
ATOM 754 O O . SER A 1 91 ? 5.748 4.463 -32.005 1.00 65.00 91 SER A O 1
ATOM 756 N N . ASN A 1 92 ? 7.905 3.896 -32.237 1.00 64.31 92 ASN A N 1
ATOM 757 C CA . ASN A 1 92 ? 7.739 2.494 -31.896 1.00 64.31 92 ASN A CA 1
ATOM 758 C C . ASN A 1 92 ? 8.132 2.258 -30.435 1.00 64.31 92 ASN A C 1
ATOM 760 O O . ASN A 1 92 ? 9.317 2.214 -30.096 1.00 64.31 92 ASN A O 1
ATOM 764 N N . ILE A 1 93 ? 7.125 2.086 -29.579 1.00 71.00 93 ILE A N 1
ATOM 765 C CA . ILE A 1 93 ? 7.329 1.675 -28.190 1.00 71.00 93 ILE A CA 1
ATOM 766 C C . ILE A 1 93 ? 7.204 0.155 -28.140 1.00 71.00 93 ILE A C 1
ATOM 768 O O . ILE A 1 93 ? 6.149 -0.410 -28.443 1.00 71.00 93 ILE A O 1
ATOM 772 N N . ARG A 1 94 ? 8.295 -0.509 -27.752 1.00 70.31 94 ARG A N 1
ATOM 773 C CA . ARG A 1 94 ? 8.337 -1.960 -27.567 1.00 70.31 94 ARG A CA 1
ATOM 774 C C . ARG A 1 94 ? 8.251 -2.293 -26.088 1.00 70.31 94 ARG A C 1
ATOM 776 O O . ARG A 1 94 ? 9.025 -1.784 -25.279 1.00 70.31 94 ARG A O 1
ATOM 783 N N . PHE A 1 95 ? 7.317 -3.173 -25.759 1.00 73.44 95 PHE A N 1
ATOM 784 C CA . PHE A 1 95 ? 7.131 -3.702 -24.417 1.00 73.44 95 PHE A CA 1
ATOM 785 C C . PHE A 1 95 ? 7.711 -5.108 -24.363 1.00 73.44 95 PHE A C 1
ATOM 787 O O . PHE A 1 95 ? 7.205 -6.024 -25.018 1.00 73.44 95 PHE A O 1
ATOM 794 N N . TYR A 1 96 ? 8.771 -5.282 -23.581 1.00 73.00 96 TYR A N 1
ATOM 795 C CA . TYR A 1 96 ? 9.405 -6.577 -23.379 1.00 73.00 96 TYR A CA 1
ATOM 796 C C . TYR A 1 96 ? 9.015 -7.135 -22.022 1.00 73.00 96 TYR A C 1
ATOM 798 O O . TYR A 1 96 ? 9.068 -6.421 -21.024 1.00 73.00 96 TYR A O 1
ATOM 806 N N . GLN A 1 97 ? 8.665 -8.417 -21.979 1.00 72.50 97 GLN A N 1
ATOM 807 C CA . GLN A 1 97 ? 8.514 -9.142 -20.731 1.00 72.50 97 GLN A CA 1
ATOM 808 C C . GLN A 1 97 ? 9.807 -9.864 -20.383 1.00 72.50 97 GLN A C 1
ATOM 810 O O . GLN A 1 97 ? 10.308 -10.671 -21.173 1.00 72.50 97 GLN A O 1
ATOM 815 N N . TRP A 1 98 ? 10.345 -9.549 -19.206 1.00 69.81 98 TRP A N 1
ATOM 816 C CA . TRP A 1 98 ? 11.518 -10.209 -18.645 1.00 69.81 98 TRP A CA 1
ATOM 817 C C . TRP A 1 98 ? 11.085 -11.369 -17.748 1.00 69.81 98 TRP A C 1
ATOM 819 O O . TRP A 1 98 ? 10.180 -11.216 -16.926 1.00 69.81 98 TRP A O 1
ATOM 829 N N . GLN A 1 99 ? 11.730 -12.528 -17.903 1.00 64.50 99 GLN A N 1
ATOM 830 C CA . GLN A 1 99 ? 11.561 -13.667 -17.004 1.00 64.50 99 GLN A CA 1
ATOM 831 C C . GLN A 1 99 ? 12.867 -13.909 -16.248 1.00 64.50 99 GLN A C 1
ATOM 833 O O . GLN A 1 99 ? 13.909 -14.167 -16.842 1.00 64.50 99 GLN A O 1
ATOM 838 N N . GLN A 1 100 ? 12.814 -13.821 -14.922 1.00 54.25 100 GLN A N 1
ATOM 839 C CA . GLN A 1 100 ? 13.980 -14.028 -14.071 1.00 54.25 100 GLN A CA 1
ATOM 840 C C . GLN A 1 100 ? 14.385 -15.515 -14.117 1.00 54.25 100 GLN A C 1
ATOM 842 O O . GLN A 1 100 ? 13.611 -16.380 -13.717 1.00 54.25 100 GLN A O 1
ATOM 847 N N . GLY A 1 101 ? 15.576 -15.815 -14.651 1.00 59.25 101 GLY A N 1
ATOM 848 C CA . GLY A 1 101 ? 16.155 -17.170 -14.706 1.00 59.25 101 GLY A CA 1
ATOM 849 C C . GLY A 1 101 ? 16.390 -17.738 -16.111 1.00 59.25 101 GLY A C 1
ATOM 850 O O . GLY A 1 101 ? 17.188 -18.656 -16.272 1.00 59.25 101 GLY A O 1
ATOM 851 N N . ALA A 1 102 ? 15.774 -17.163 -17.141 1.00 55.75 102 ALA A N 1
ATOM 852 C CA . ALA A 1 102 ? 16.105 -17.435 -18.533 1.00 55.75 102 ALA A CA 1
ATOM 853 C C . ALA A 1 102 ? 16.548 -16.106 -19.127 1.00 55.75 102 ALA A C 1
ATOM 855 O O . ALA A 1 102 ? 15.748 -15.182 -19.104 1.00 55.75 102 ALA A O 1
ATOM 856 N N . SER A 1 103 ? 17.775 -15.977 -19.635 1.00 60.38 103 SER A N 1
ATOM 857 C CA . SER A 1 103 ? 18.280 -14.774 -20.328 1.00 60.38 103 SER A CA 1
ATOM 858 C C . SER A 1 103 ? 17.514 -14.489 -21.634 1.00 60.38 103 SER A C 1
ATOM 860 O O . SER A 1 103 ? 18.077 -14.429 -22.721 1.00 60.38 103 SER A O 1
ATOM 862 N N . LYS A 1 104 ? 16.191 -14.391 -21.542 1.00 62.16 104 LYS A N 1
ATOM 863 C CA . LYS A 1 104 ? 15.206 -14.440 -22.606 1.00 62.16 104 LYS A CA 1
ATOM 864 C C . LYS A 1 104 ? 14.191 -13.342 -22.333 1.00 62.16 104 LYS A C 1
ATOM 866 O O . LYS A 1 104 ? 13.454 -13.373 -21.349 1.00 62.16 104 LYS A O 1
ATOM 871 N N . THR A 1 105 ? 14.140 -12.377 -23.236 1.00 59.88 105 THR A N 1
ATOM 872 C CA . THR A 1 105 ? 13.087 -11.367 -23.291 1.00 59.88 105 THR A CA 1
ATOM 873 C C . THR A 1 105 ? 12.065 -11.798 -24.339 1.00 59.88 105 THR A C 1
ATOM 875 O O . THR A 1 105 ? 12.416 -12.315 -25.400 1.00 59.88 105 THR A O 1
ATOM 878 N N . THR A 1 106 ? 10.778 -11.623 -24.047 1.00 67.62 106 THR A N 1
ATOM 879 C CA . THR A 1 106 ? 9.716 -11.837 -25.042 1.00 67.62 106 THR A CA 1
ATOM 880 C C . THR A 1 106 ? 9.091 -10.492 -25.373 1.00 67.62 106 THR A C 1
ATOM 882 O O . THR A 1 106 ? 8.677 -9.772 -24.468 1.00 67.62 106 THR A O 1
ATOM 885 N N . LEU A 1 107 ? 9.043 -10.123 -26.656 1.00 70.75 107 LEU A N 1
ATOM 886 C CA . LEU A 1 107 ? 8.305 -8.941 -27.098 1.00 70.75 107 LEU A CA 1
ATOM 887 C C . LEU A 1 107 ? 6.808 -9.218 -26.922 1.00 70.75 107 LEU A C 1
ATOM 889 O O . LEU A 1 107 ? 6.263 -10.101 -27.579 1.00 70.75 107 LEU A O 1
ATOM 893 N N . VAL A 1 108 ? 6.159 -8.479 -26.027 1.00 70.25 108 VAL A N 1
ATOM 894 C CA . VAL A 1 108 ? 4.733 -8.663 -25.715 1.00 70.25 108 VAL A CA 1
ATOM 895 C C . VAL A 1 108 ? 3.868 -7.763 -26.585 1.00 70.25 108 VAL A C 1
ATOM 897 O O . VAL A 1 108 ? 2.773 -8.153 -26.977 1.00 70.25 108 VAL A O 1
ATOM 900 N N . HIS A 1 109 ? 4.353 -6.561 -26.904 1.00 61.22 109 HIS A N 1
ATOM 901 C CA . HIS A 1 109 ? 3.611 -5.607 -27.717 1.00 61.22 109 HIS A CA 1
ATOM 902 C C . HIS A 1 109 ? 4.566 -4.633 -28.417 1.00 61.22 109 HIS A C 1
ATOM 904 O O . HIS A 1 109 ? 5.445 -4.057 -27.778 1.00 61.22 109 HIS A O 1
ATOM 910 N N . GLY A 1 110 ? 4.374 -4.417 -29.720 1.00 56.28 110 GLY A N 1
ATOM 911 C CA . GLY A 1 110 ? 4.926 -3.272 -30.447 1.00 56.28 110 GLY A CA 1
ATOM 912 C C . GLY A 1 110 ? 3.779 -2.427 -30.991 1.00 56.28 110 GLY A C 1
ATOM 913 O O . GLY A 1 110 ? 2.928 -2.954 -31.701 1.00 56.28 110 GLY A O 1
ATOM 914 N N . THR A 1 111 ? 3.694 -1.155 -30.612 1.00 53.41 111 THR A N 1
ATOM 915 C CA . THR A 1 111 ? 2.758 -0.200 -31.225 1.00 53.41 111 THR A CA 1
ATOM 916 C C . THR A 1 111 ? 3.533 0.759 -32.118 1.00 53.41 111 THR A C 1
ATOM 918 O O . THR A 1 111 ? 4.461 1.421 -31.665 1.00 53.41 111 THR A O 1
ATOM 921 N N . LEU A 1 112 ? 3.131 0.869 -33.385 1.00 52.78 112 LEU A N 1
ATOM 922 C CA . LEU A 1 112 ? 3.431 2.039 -34.212 1.00 52.78 112 LEU A CA 1
ATOM 923 C C . LEU A 1 112 ? 2.381 3.104 -33.885 1.00 52.78 112 LEU A C 1
ATOM 925 O O . LEU A 1 112 ? 1.190 2.837 -34.053 1.00 52.78 112 LEU A O 1
ATOM 929 N N . LEU A 1 113 ? 2.784 4.310 -33.464 1.00 47.66 113 LEU A N 1
ATOM 930 C CA . LEU A 1 113 ? 1.824 5.400 -33.188 1.00 47.66 113 LEU A CA 1
ATOM 931 C C . LEU A 1 113 ? 0.981 5.808 -34.421 1.00 47.66 113 LEU A C 1
ATOM 933 O O . LEU A 1 113 ? 0.005 6.530 -34.265 1.00 47.66 113 LEU A O 1
ATOM 937 N N . HIS A 1 114 ? 1.304 5.304 -35.620 1.00 48.31 114 HIS A N 1
ATOM 938 C CA . HIS A 1 114 ? 0.527 5.485 -36.856 1.00 48.31 114 HIS A CA 1
ATOM 939 C C . HIS A 1 114 ? -0.478 4.352 -37.177 1.00 48.31 114 HIS A C 1
ATOM 941 O O . HIS A 1 114 ? -1.027 4.315 -38.273 1.00 48.31 114 HIS A O 1
ATO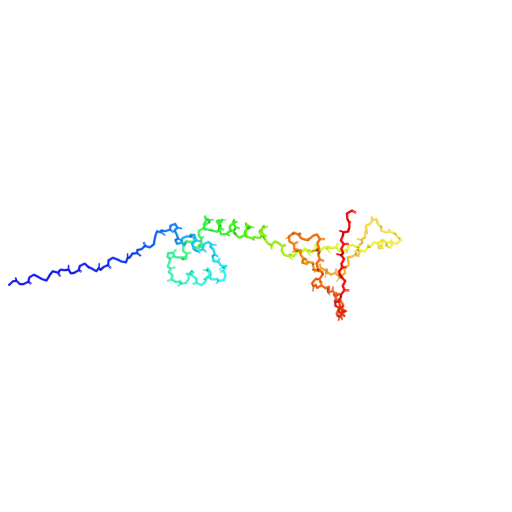M 947 N N . GLY A 1 115 ? -0.780 3.447 -36.238 1.00 40.25 115 GLY A N 1
ATOM 948 C CA . GLY A 1 115 ? -2.013 2.643 -36.303 1.00 40.25 115 GLY A CA 1
ATOM 949 C C . GLY A 1 115 ? -2.025 1.432 -37.248 1.00 40.25 115 GLY A C 1
ATOM 950 O O . GLY A 1 115 ? -3.103 1.003 -37.647 1.00 40.25 115 GLY A O 1
ATOM 951 N N . ILE A 1 116 ? -0.874 0.834 -37.580 1.00 41.03 116 ILE A N 1
ATOM 952 C CA . ILE A 1 116 ? -0.827 -0.431 -38.339 1.00 41.03 116 ILE A CA 1
ATOM 953 C C . ILE A 1 116 ? -0.324 -1.563 -37.435 1.00 41.03 116 ILE A C 1
ATOM 955 O O . ILE A 1 116 ? 0.810 -1.552 -36.958 1.00 41.03 116 ILE A O 1
ATOM 959 N N . HIS A 1 117 ? -1.202 -2.537 -37.188 1.00 39.72 117 HIS A N 1
ATOM 960 C CA . HIS A 1 117 ? -0.956 -3.724 -36.371 1.00 39.72 117 HIS A CA 1
ATOM 961 C C . HIS A 1 117 ? -0.245 -4.804 -37.204 1.00 39.72 117 HIS A C 1
ATOM 963 O O . HIS A 1 117 ? -0.892 -5.571 -37.916 1.00 39.72 117 HIS A O 1
ATOM 969 N N . LEU A 1 118 ? 1.084 -4.883 -37.115 1.00 40.34 118 LEU A N 1
ATOM 970 C CA . LEU A 1 118 ? 1.839 -6.035 -37.616 1.00 40.34 118 LEU A CA 1
ATOM 971 C C . LEU A 1 118 ? 1.976 -7.070 -36.496 1.00 40.34 118 LEU A C 1
ATOM 973 O O . LEU A 1 118 ? 2.503 -6.786 -35.422 1.00 40.34 118 LEU A O 1
ATOM 977 N N . GLY A 1 119 ? 1.416 -8.252 -36.758 1.00 40.78 119 GLY A N 1
ATOM 978 C CA . GLY A 1 119 ? 1.335 -9.370 -35.830 1.00 40.78 119 GLY A CA 1
ATOM 979 C C . GLY A 1 119 ? 2.699 -9.912 -35.405 1.00 40.78 119 GLY A C 1
ATOM 980 O O . GLY A 1 119 ? 3.694 -9.821 -36.120 1.00 40.78 119 GLY A O 1
ATOM 981 N N . ALA A 1 120 ? 2.689 -10.471 -34.198 1.00 45.84 120 ALA A N 1
ATOM 982 C CA . ALA A 1 120 ? 3.806 -11.071 -33.492 1.00 45.84 120 ALA A CA 1
ATOM 983 C C . ALA A 1 120 ? 4.571 -12.115 -34.319 1.00 45.84 120 ALA A C 1
ATOM 985 O O . ALA A 1 120 ? 3.956 -12.927 -35.002 1.00 45.84 120 ALA A O 1
ATOM 986 N N . LEU A 1 121 ? 5.902 -12.115 -34.172 1.00 38.91 121 LEU A N 1
ATOM 987 C CA . LEU A 1 121 ? 6.757 -13.255 -33.795 1.00 38.91 121 LEU A CA 1
ATOM 988 C C . LEU A 1 121 ? 8.225 -12.872 -34.063 1.00 38.91 121 LEU A C 1
ATOM 990 O O . LEU A 1 121 ? 8.768 -13.154 -35.124 1.00 38.91 121 LEU A O 1
ATOM 994 N N . GLN A 1 122 ? 8.895 -12.252 -33.089 1.00 43.91 122 GLN A N 1
ATOM 995 C CA . GLN A 1 122 ? 10.360 -12.204 -33.090 1.00 43.91 122 GLN A CA 1
ATOM 996 C C . GLN A 1 122 ? 10.868 -12.465 -31.670 1.00 43.91 122 GLN A C 1
ATOM 998 O O . GLN A 1 122 ? 10.839 -11.595 -30.801 1.00 43.91 122 GLN A O 1
ATOM 1003 N N . THR A 1 123 ? 11.305 -13.698 -31.420 1.00 41.59 123 THR A N 1
ATOM 1004 C CA . THR A 1 123 ? 12.105 -14.050 -30.245 1.00 41.59 123 THR A CA 1
ATOM 1005 C C . THR A 1 123 ? 13.555 -13.692 -30.543 1.00 41.59 123 THR A C 1
ATOM 1007 O O . THR A 1 123 ? 14.182 -14.338 -31.380 1.00 41.59 123 THR A O 1
ATOM 1010 N N . ALA A 1 124 ? 14.093 -12.672 -29.884 1.00 46.38 124 ALA A N 1
ATOM 1011 C CA . ALA A 1 124 ? 15.525 -12.399 -29.904 1.00 46.38 124 ALA A CA 1
ATOM 1012 C C . ALA A 1 124 ? 16.159 -13.030 -28.656 1.00 46.38 124 ALA A C 1
ATOM 1014 O O . ALA A 1 124 ? 15.781 -12.707 -27.532 1.00 46.38 124 ALA A O 1
ATOM 1015 N N . SER A 1 125 ? 17.092 -13.960 -28.864 1.00 36.41 125 SER A N 1
ATOM 1016 C CA . SER A 1 125 ? 17.962 -14.503 -27.818 1.00 36.41 125 SER A CA 1
ATOM 1017 C C . SER A 1 125 ? 19.258 -13.703 -27.834 1.00 36.41 125 SER A C 1
ATOM 1019 O O . SER A 1 125 ? 19.896 -13.615 -28.881 1.00 36.41 125 SER A O 1
ATOM 1021 N N . ILE A 1 126 ? 19.644 -13.116 -26.704 1.00 41.50 126 ILE A N 1
ATOM 1022 C CA . ILE A 1 126 ? 20.913 -12.393 -26.586 1.00 41.50 126 ILE A CA 1
ATOM 1023 C C . ILE A 1 126 ? 21.967 -13.445 -26.216 1.00 41.50 126 ILE A C 1
ATOM 1025 O O . ILE A 1 126 ? 21.960 -13.960 -25.100 1.00 41.50 126 ILE A O 1
ATOM 1029 N N . GLY A 1 127 ? 22.783 -13.855 -27.191 1.00 34.78 127 GLY A N 1
ATOM 1030 C CA . GLY A 1 127 ? 23.970 -14.684 -26.957 1.00 34.78 127 GLY A CA 1
ATOM 1031 C C . GLY A 1 127 ? 25.070 -13.851 -26.297 1.00 34.78 127 GLY A C 1
ATOM 1032 O O . GLY A 1 127 ? 25.180 -12.662 -26.599 1.00 34.78 127 GLY A O 1
ATOM 1033 N N . GLY A 1 128 ? 25.793 -14.466 -25.357 1.00 31.81 128 GLY A N 1
ATOM 1034 C CA . GLY A 1 128 ? 26.895 -13.851 -24.606 1.00 31.81 128 GLY A CA 1
ATOM 1035 C C . GLY A 1 128 ? 28.200 -13.740 -25.377 1.00 31.81 128 GLY A C 1
ATOM 1036 O O . GLY A 1 128 ? 28.284 -14.297 -26.495 1.00 31.81 128 GLY A O 1
#

Sequence (128 aa):
MYGMKKQKKPQPTELPEELVLEILIRQPVKSLRRFKCVSKAWRTEISDPYFIRSHLQFSASRWEQNPTLLITPHTLDSVDQGENWPTTFSSNIRFYQWQQGASKTTLVHGTLLHGIHLGALQTASIGG